Protein AF-A0A8J2K077-F1 (afdb_monomer)

Radius of gyration: 14.23 Å; Cα contacts (8 Å, 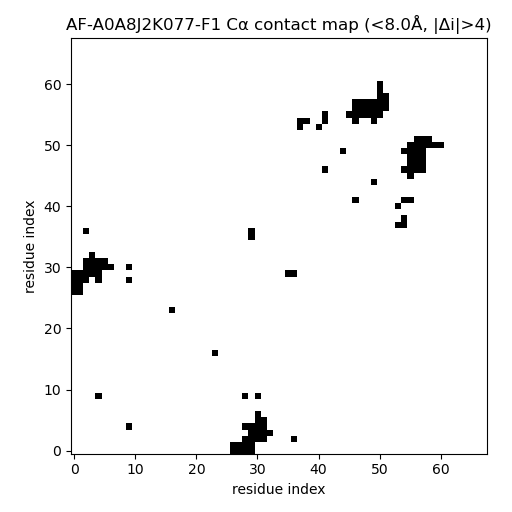|Δi|>4): 62; chains: 1; bounding box: 30×29×30 Å

Structure (mmCIF, N/CA/C/O backbone):
data_AF-A0A8J2K077-F1
#
_entry.id   AF-A0A8J2K077-F1
#
loop_
_atom_site.group_PDB
_atom_site.id
_atom_site.type_symbol
_atom_site.label_atom_id
_atom_site.label_alt_id
_atom_site.label_comp_id
_atom_site.label_asym_id
_atom_site.label_entity_id
_atom_site.label_seq_id
_atom_site.pdbx_PDB_ins_code
_atom_site.Cartn_x
_atom_site.Cartn_y
_atom_site.Cartn_z
_atom_site.occupancy
_atom_site.B_iso_or_equiv
_atom_site.auth_seq_id
_atom_site.auth_comp_id
_atom_site.auth_asym_id
_atom_site.auth_atom_id
_atom_site.pdbx_PDB_model_num
ATOM 1 N N . MET A 1 1 ? 0.894 -3.413 -6.261 1.00 69.12 1 MET A N 1
ATOM 2 C CA . MET A 1 1 ? 0.735 -2.361 -5.238 1.00 69.12 1 MET A CA 1
ATOM 3 C C . MET A 1 1 ? 1.897 -2.466 -4.268 1.00 69.12 1 MET A C 1
ATOM 5 O O . MET A 1 1 ? 2.114 -3.545 -3.729 1.00 69.12 1 MET A O 1
ATOM 9 N N . VAL A 1 2 ? 2.666 -1.395 -4.100 1.00 70.38 2 VAL A N 1
ATOM 10 C CA . VAL A 1 2 ? 3.803 -1.346 -3.171 1.00 70.38 2 VAL A CA 1
ATOM 11 C C . VAL A 1 2 ? 3.420 -0.412 -2.028 1.00 70.38 2 VAL A C 1
ATOM 13 O O . VAL A 1 2 ? 2.996 0.713 -2.269 1.00 70.38 2 VAL A O 1
ATOM 16 N N . ILE A 1 3 ? 3.521 -0.887 -0.792 1.00 73.81 3 ILE A N 1
ATOM 17 C CA . ILE A 1 3 ? 3.107 -0.169 0.422 1.00 73.81 3 ILE A CA 1
ATOM 18 C C . ILE A 1 3 ? 4.254 -0.158 1.425 1.00 73.81 3 ILE A C 1
ATOM 20 O O . ILE A 1 3 ? 5.107 -1.044 1.388 1.00 73.81 3 ILE A O 1
ATOM 24 N N . ASN A 1 4 ? 4.247 0.812 2.343 1.00 68.81 4 ASN A N 1
ATOM 25 C CA . ASN A 1 4 ? 5.321 1.006 3.321 1.00 68.81 4 ASN A CA 1
ATOM 26 C C . ASN A 1 4 ? 6.680 1.316 2.669 1.00 68.81 4 ASN A C 1
ATOM 28 O O . ASN A 1 4 ? 7.735 0.881 3.130 1.00 68.81 4 ASN A O 1
ATOM 32 N N . VAL A 1 5 ? 6.643 2.064 1.569 1.00 72.69 5 VAL A N 1
ATOM 33 C CA . VAL A 1 5 ? 7.847 2.525 0.885 1.00 72.69 5 VAL A CA 1
ATOM 34 C C . VAL A 1 5 ? 8.498 3.627 1.721 1.00 72.69 5 VAL A C 1
ATOM 36 O O . VAL A 1 5 ? 7.814 4.538 2.192 1.00 72.69 5 VAL A O 1
ATOM 39 N N . ASN A 1 6 ? 9.808 3.520 1.964 1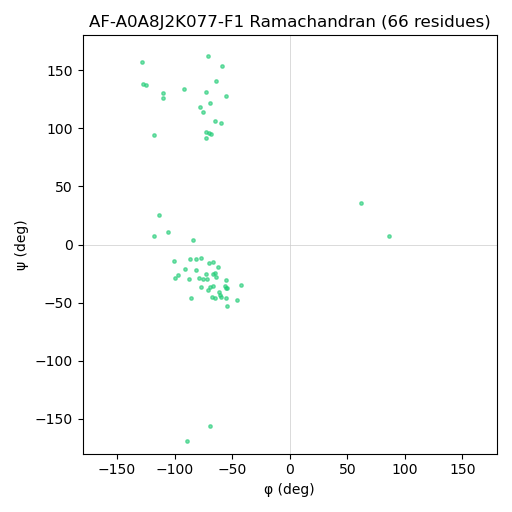.00 74.38 6 ASN A N 1
ATOM 40 C CA . ASN A 1 6 ? 10.539 4.542 2.709 1.00 74.38 6 ASN A CA 1
ATOM 41 C C . ASN A 1 6 ? 10.693 5.823 1.866 1.00 74.38 6 ASN A C 1
ATOM 43 O O . ASN A 1 6 ? 10.562 5.801 0.642 1.00 74.38 6 ASN A O 1
ATOM 47 N N . TYR A 1 7 ? 11.009 6.937 2.523 1.00 71.38 7 TYR A N 1
ATOM 48 C CA . TYR A 1 7 ? 11.119 8.246 1.873 1.00 71.38 7 TYR A CA 1
ATOM 49 C C . TYR A 1 7 ? 12.119 8.274 0.700 1.00 71.38 7 TYR A C 1
ATOM 51 O O . TYR A 1 7 ? 11.890 8.932 -0.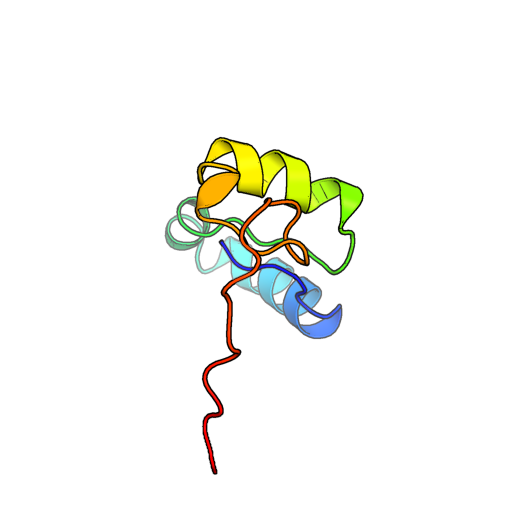314 1.00 71.38 7 TYR A O 1
ATOM 59 N N . VAL A 1 8 ? 13.224 7.530 0.807 1.00 75.75 8 VAL A N 1
ATOM 60 C CA . VAL A 1 8 ? 14.261 7.463 -0.236 1.00 75.75 8 VAL A CA 1
ATOM 61 C C . VAL A 1 8 ? 13.725 6.774 -1.485 1.00 75.75 8 VAL A C 1
ATOM 63 O O . VAL A 1 8 ? 13.900 7.271 -2.594 1.00 75.75 8 VAL A O 1
ATOM 66 N N . THR A 1 9 ? 13.032 5.652 -1.314 1.00 73.75 9 THR A N 1
ATOM 67 C CA . THR A 1 9 ? 12.412 4.919 -2.412 1.00 73.75 9 THR A CA 1
ATOM 68 C C . THR A 1 9 ? 11.240 5.703 -3.001 1.00 73.75 9 THR A C 1
ATOM 70 O O . THR A 1 9 ? 11.100 5.720 -4.215 1.00 73.75 9 THR A O 1
ATOM 73 N N . GLU A 1 10 ? 10.451 6.422 -2.197 1.00 72.12 10 GLU A N 1
ATOM 74 C CA . GLU A 1 10 ? 9.410 7.335 -2.699 1.00 72.12 10 GLU A CA 1
ATOM 75 C C . GLU A 1 10 ? 10.010 8.448 -3.575 1.00 72.12 10 GLU A C 1
ATOM 77 O O . GLU A 1 10 ? 9.524 8.723 -4.672 1.00 72.12 10 GLU A O 1
ATOM 82 N N . THR A 1 11 ? 11.126 9.030 -3.135 1.00 75.88 11 THR A N 1
ATOM 83 C CA . THR A 1 11 ? 11.858 10.062 -3.882 1.00 75.88 11 THR A CA 1
ATOM 84 C C . THR A 1 11 ? 12.432 9.511 -5.189 1.00 75.88 11 THR A C 1
ATOM 86 O O . THR A 1 11 ? 12.252 10.115 -6.245 1.00 75.88 11 THR A O 1
ATOM 89 N N . LEU A 1 12 ? 13.069 8.337 -5.148 1.00 76.06 12 LEU A N 1
ATOM 90 C CA . LEU A 1 12 ? 13.581 7.642 -6.334 1.00 76.06 12 LEU A CA 1
ATOM 91 C C . LEU A 1 12 ? 12.465 7.322 -7.329 1.00 76.06 12 LEU A C 1
ATOM 93 O O . LEU A 1 12 ? 12.623 7.590 -8.516 1.00 76.06 12 LEU A O 1
ATOM 97 N N . MET A 1 13 ? 11.330 6.813 -6.848 1.00 73.12 13 MET A N 1
ATOM 98 C CA . MET A 1 13 ? 10.162 6.506 -7.676 1.00 73.12 13 MET A CA 1
ATOM 99 C C . MET A 1 13 ? 9.614 7.764 -8.360 1.00 73.12 13 MET A C 1
ATOM 101 O O . MET A 1 13 ? 9.306 7.727 -9.548 1.00 73.12 13 MET A O 1
ATOM 105 N N . ASN A 1 14 ? 9.563 8.897 -7.654 1.00 74.88 14 ASN A N 1
ATOM 106 C CA . ASN A 1 14 ? 9.160 10.178 -8.238 1.00 74.88 14 ASN A CA 1
ATOM 107 C C . ASN A 1 14 ? 10.155 10.699 -9.289 1.00 74.88 14 ASN A C 1
ATOM 109 O O . ASN A 1 14 ? 9.728 11.269 -10.291 1.00 74.88 14 ASN A O 1
ATOM 113 N N . LEU A 1 15 ? 11.459 10.475 -9.099 1.00 78.94 15 LEU A N 1
ATOM 114 C CA . LEU A 1 15 ? 12.507 10.870 -10.050 1.00 78.94 15 LEU A CA 1
ATOM 115 C C . LEU A 1 15 ? 12.495 10.029 -11.333 1.00 78.94 15 LEU A C 1
ATOM 117 O O . LEU A 1 15 ? 12.692 10.567 -12.419 1.00 78.94 15 LEU A O 1
ATOM 121 N N . ILE A 1 16 ? 12.253 8.719 -11.226 1.00 76.56 16 ILE A N 1
ATOM 122 C CA . ILE A 1 16 ? 12.232 7.806 -12.384 1.00 76.56 16 ILE A CA 1
ATOM 123 C C . ILE A 1 16 ? 10.864 7.736 -13.074 1.00 76.56 16 ILE A C 1
ATOM 125 O O . ILE A 1 16 ? 10.772 7.227 -14.191 1.00 76.56 16 ILE A O 1
ATOM 129 N N . ARG A 1 17 ? 9.806 8.268 -12.447 1.00 70.19 17 ARG 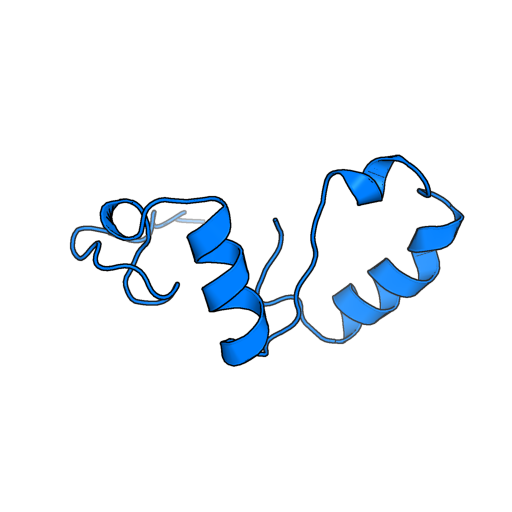A N 1
ATOM 130 C CA . ARG A 1 17 ? 8.442 8.343 -12.991 1.00 70.19 17 ARG A CA 1
ATOM 131 C C . ARG A 1 17 ? 8.368 8.828 -14.452 1.00 70.19 17 ARG A C 1
ATOM 133 O O . ARG A 1 17 ? 7.686 8.161 -15.225 1.00 70.19 17 ARG A O 1
ATOM 140 N N . PRO A 1 18 ? 9.036 9.922 -14.874 1.00 73.06 18 PRO A N 1
ATOM 141 C CA . PRO A 1 18 ? 9.004 10.363 -16.274 1.00 73.06 18 PRO A CA 1
ATOM 142 C C . PRO A 1 18 ? 9.693 9.398 -17.251 1.00 73.06 18 PRO A C 1
ATOM 144 O O . PRO A 1 18 ? 9.331 9.368 -18.421 1.00 73.06 18 PRO A O 1
ATOM 147 N N . ILE A 1 19 ? 10.657 8.596 -16.791 1.00 74.81 19 ILE A N 1
ATOM 148 C CA . ILE A 1 19 ? 11.403 7.642 -17.629 1.00 74.81 19 ILE A CA 1
ATOM 149 C C . ILE A 1 19 ? 10.571 6.369 -17.879 1.00 74.81 19 ILE A C 1
ATOM 151 O O . ILE A 1 19 ? 10.700 5.729 -18.917 1.00 74.81 19 ILE A O 1
ATOM 155 N N . TRP A 1 20 ? 9.686 6.020 -16.944 1.00 68.12 20 TRP A N 1
ATOM 156 C CA . TRP A 1 20 ? 8.925 4.764 -16.923 1.00 68.12 20 TRP A CA 1
ATOM 157 C C . TRP A 1 20 ? 7.413 4.970 -17.120 1.00 68.12 20 TRP A C 1
ATOM 159 O O . TRP A 1 20 ? 6.618 4.151 -16.657 1.00 68.12 20 TRP A O 1
ATOM 169 N N . GLY A 1 21 ? 7.026 6.067 -17.781 1.00 62.12 21 GLY A N 1
ATOM 170 C CA . GLY A 1 21 ? 5.682 6.668 -17.781 1.00 62.12 21 GLY A CA 1
ATOM 171 C C . GLY A 1 21 ? 4.478 5.721 -17.884 1.00 62.12 21 GLY A C 1
ATOM 172 O O . GLY A 1 21 ? 3.482 5.967 -17.207 1.00 62.12 21 GLY A O 1
ATOM 173 N N . ASP A 1 22 ? 4.575 4.618 -18.630 1.00 61.25 22 ASP A N 1
ATOM 174 C CA . ASP A 1 22 ? 3.470 3.658 -18.785 1.00 61.25 22 ASP A CA 1
ATOM 175 C C . ASP A 1 22 ? 3.543 2.444 -17.846 1.00 61.25 22 ASP A C 1
ATOM 177 O O . ASP A 1 22 ? 2.512 1.890 -17.464 1.00 61.25 22 ASP A O 1
ATOM 181 N N . LEU A 1 23 ? 4.738 2.049 -17.397 1.00 58.12 23 LEU A N 1
ATOM 182 C CA . LEU A 1 23 ? 4.923 0.882 -16.523 1.00 58.12 23 LEU A CA 1
ATOM 183 C C . LEU A 1 23 ? 4.409 1.142 -15.097 1.00 58.12 23 LEU A C 1
ATOM 185 O O . LEU A 1 23 ? 3.927 0.228 -14.426 1.00 58.12 23 LEU A O 1
ATOM 189 N N . PHE A 1 24 ? 4.453 2.399 -14.643 1.00 57.62 24 PHE A N 1
ATOM 190 C CA . PHE A 1 24 ? 3.960 2.791 -13.318 1.00 57.62 24 PHE A CA 1
ATOM 191 C C . PHE A 1 24 ? 2.448 3.004 -13.236 1.00 57.62 24 PHE A C 1
ATOM 193 O O . PHE A 1 24 ? 1.920 2.998 -12.126 1.00 57.62 24 PHE A O 1
ATOM 200 N N . ASN A 1 25 ? 1.722 3.080 -14.358 1.00 56.56 25 ASN A N 1
ATOM 201 C CA . ASN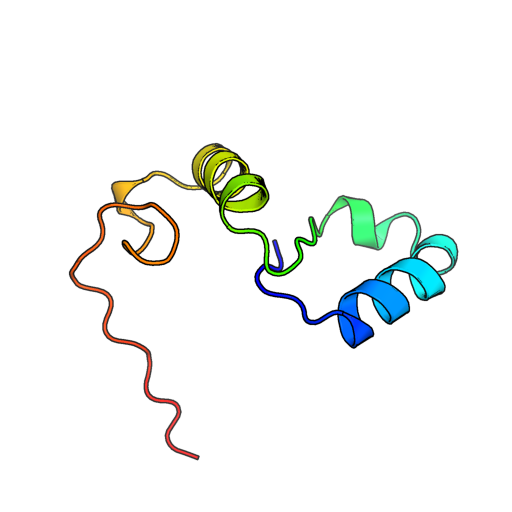 A 1 25 ? 0.253 3.025 -14.313 1.00 56.56 25 ASN A CA 1
ATOM 202 C C . ASN A 1 25 ? -0.257 1.683 -13.752 1.00 56.56 25 ASN A C 1
ATOM 204 O O . ASN A 1 25 ? -1.387 1.593 -13.283 1.00 56.56 25 ASN A O 1
ATOM 208 N N . ILE A 1 26 ? 0.590 0.650 -13.755 1.00 59.28 26 ILE A N 1
ATOM 209 C CA . ILE A 1 26 ? 0.276 -0.696 -13.265 1.00 59.28 26 ILE A CA 1
ATOM 210 C C . ILE A 1 26 ? 0.627 -0.845 -11.768 1.00 59.28 26 ILE A C 1
ATOM 212 O O . ILE A 1 26 ? 0.095 -1.713 -11.070 1.00 59.28 26 ILE A O 1
ATOM 216 N N . ALA A 1 27 ? 1.514 0.005 -11.237 1.00 64.19 27 ALA A N 1
ATOM 217 C CA . ALA A 1 27 ? 2.049 -0.110 -9.884 1.00 64.19 27 ALA A CA 1
ATOM 218 C C . ALA A 1 27 ? 1.684 1.105 -9.024 1.00 64.19 27 ALA A C 1
ATOM 220 O O . ALA A 1 27 ? 2.405 2.097 -8.972 1.00 64.19 27 ALA A O 1
ATOM 221 N N . GLU A 1 28 ? 0.591 0.997 -8.267 1.00 71.75 28 GLU A N 1
ATOM 222 C CA . GLU A 1 28 ? 0.286 1.982 -7.230 1.00 71.75 28 GLU A CA 1
ATOM 223 C C . GLU A 1 28 ? 1.292 1.878 -6.070 1.00 71.75 28 GLU A C 1
ATOM 225 O O . GLU A 1 28 ? 1.432 0.811 -5.454 1.00 71.75 28 GLU A O 1
ATOM 230 N N . ILE A 1 29 ? 1.985 2.982 -5.782 1.00 72.06 29 ILE A N 1
ATOM 231 C CA . ILE A 1 29 ? 2.988 3.096 -4.719 1.00 72.06 29 ILE A CA 1
ATOM 232 C C . ILE A 1 29 ? 2.452 3.989 -3.610 1.00 72.06 29 ILE A C 1
ATOM 234 O O . ILE A 1 29 ? 2.004 5.108 -3.858 1.00 72.06 29 ILE A O 1
ATOM 238 N N . TYR A 1 30 ? 2.552 3.504 -2.378 1.00 74.12 30 TYR A N 1
ATOM 239 C CA . TYR A 1 30 ? 2.172 4.235 -1.183 1.00 74.12 30 TYR A CA 1
ATOM 240 C C . TYR A 1 30 ? 3.311 4.251 -0.169 1.00 74.12 30 TYR A C 1
ATOM 242 O O . TYR A 1 30 ? 3.956 3.230 0.089 1.00 74.12 30 TYR A O 1
ATOM 250 N N . GLY A 1 31 ? 3.516 5.415 0.447 1.00 72.19 31 GLY A N 1
ATOM 251 C CA . GLY A 1 31 ? 4.449 5.580 1.556 1.00 72.19 31 GLY A CA 1
ATOM 252 C C . GLY A 1 31 ? 3.991 4.874 2.839 1.00 72.19 31 GLY A C 1
ATOM 253 O O . GLY A 1 31 ? 3.188 3.936 2.843 1.00 72.19 31 GLY A O 1
ATOM 254 N N . THR A 1 32 ? 4.487 5.347 3.976 1.00 77.25 32 THR A N 1
ATOM 255 C CA . THR A 1 32 ? 4.239 4.741 5.296 1.00 77.25 32 THR A CA 1
ATOM 256 C C . THR A 1 32 ? 2.852 5.051 5.876 1.00 77.25 32 THR A C 1
ATOM 258 O O . THR A 1 32 ? 2.427 4.408 6.839 1.00 77.25 32 THR A O 1
ATOM 261 N N . ASN A 1 33 ? 2.104 5.994 5.289 1.00 80.56 33 ASN A N 1
ATOM 262 C CA . ASN A 1 33 ? 0.817 6.439 5.823 1.00 80.56 33 ASN A CA 1
ATOM 263 C C . ASN A 1 33 ? -0.301 5.399 5.624 1.00 80.56 33 ASN A C 1
ATOM 265 O O . ASN A 1 33 ? -0.970 5.353 4.587 1.00 80.56 33 ASN A O 1
ATOM 269 N N . LYS A 1 34 ? -0.539 4.609 6.676 1.00 79.00 34 LYS A N 1
ATOM 270 C CA . LYS A 1 34 ? -1.553 3.547 6.722 1.00 79.00 34 LYS A CA 1
ATOM 271 C C . LYS A 1 34 ? -2.964 4.025 6.394 1.00 79.00 34 LYS A C 1
ATOM 273 O O . LYS A 1 34 ? -3.695 3.316 5.710 1.00 79.00 34 LYS A O 1
ATOM 278 N N . ALA A 1 35 ? -3.336 5.228 6.827 1.00 81.12 35 ALA A N 1
ATOM 279 C CA . ALA A 1 35 ? -4.677 5.762 6.601 1.00 81.12 35 ALA A CA 1
ATOM 280 C C . ALA A 1 35 ? -4.975 5.995 5.109 1.00 81.12 35 ALA A C 1
ATOM 282 O O . ALA A 1 35 ? -6.134 5.959 4.704 1.00 81.12 35 ALA A O 1
ATOM 283 N N . VAL A 1 36 ? -3.938 6.195 4.287 1.00 80.62 36 VAL A N 1
ATOM 284 C CA . VAL A 1 36 ? -4.079 6.426 2.843 1.00 80.62 36 VAL A CA 1
ATOM 285 C C . VAL A 1 36 ? -4.143 5.111 2.073 1.00 80.62 36 VAL A C 1
ATOM 287 O O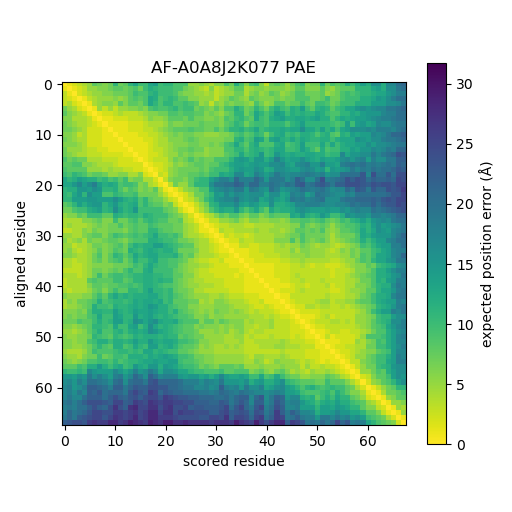 . VAL A 1 36 ? -4.997 4.954 1.199 1.00 80.62 36 VAL A O 1
ATOM 290 N N . TRP A 1 37 ? -3.254 4.161 2.376 1.00 82.50 37 TRP A N 1
ATOM 291 C CA . TRP A 1 37 ? -3.138 2.948 1.566 1.00 82.50 37 TRP A CA 1
ATOM 292 C C . TRP A 1 37 ? -4.076 1.821 1.989 1.00 82.50 37 TRP A C 1
ATOM 2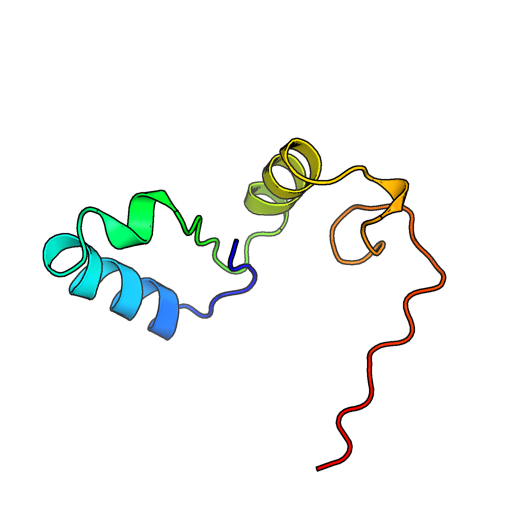94 O O . TRP A 1 37 ? -4.516 1.091 1.111 1.00 82.50 37 TRP A O 1
ATOM 304 N N . ILE A 1 38 ? -4.465 1.698 3.267 1.00 83.69 38 ILE A N 1
ATOM 305 C CA . ILE A 1 38 ? -5.428 0.672 3.723 1.00 83.69 38 ILE A CA 1
ATOM 306 C C . ILE A 1 38 ? -6.752 0.714 2.937 1.00 83.69 38 ILE A C 1
ATOM 308 O O . ILE A 1 38 ? -7.144 -0.320 2.394 1.00 83.69 38 ILE A O 1
ATOM 312 N N . PRO A 1 39 ? -7.456 1.860 2.817 1.00 85.88 39 PRO A N 1
ATOM 313 C CA . PRO A 1 39 ? -8.731 1.892 2.102 1.00 85.88 39 PRO A CA 1
ATOM 314 C C . PRO A 1 39 ? -8.578 1.572 0.613 1.00 85.88 39 PRO A C 1
ATOM 316 O O . PRO A 1 39 ? -9.506 1.046 0.008 1.00 85.88 39 PRO A O 1
ATOM 319 N N . ARG A 1 40 ? -7.417 1.853 0.012 1.00 83.44 40 ARG A N 1
ATOM 320 C CA . ARG A 1 40 ? -7.138 1.475 -1.377 1.00 83.44 40 ARG A CA 1
ATOM 321 C C . ARG A 1 40 ? -6.791 -0.005 -1.509 1.00 83.44 40 ARG A C 1
ATOM 323 O O . ARG A 1 40 ? -7.263 -0.647 -2.437 1.00 83.44 40 ARG A O 1
ATOM 330 N N . LEU A 1 41 ? -6.071 -0.571 -0.541 1.00 83.12 41 LEU A N 1
ATOM 331 C CA . LEU A 1 41 ? -5.814 -2.008 -0.440 1.00 83.12 41 LEU A CA 1
ATOM 332 C C . LEU A 1 41 ? -7.130 -2.798 -0.432 1.00 83.12 41 LEU A C 1
ATOM 334 O O . LEU A 1 41 ? -7.300 -3.748 -1.190 1.00 83.12 41 LEU A O 1
ATOM 338 N N . LEU A 1 42 ? -8.088 -2.336 0.375 1.00 83.88 42 LEU A N 1
ATOM 339 C CA . LEU A 1 42 ? -9.413 -2.939 0.521 1.00 83.88 42 LEU A CA 1
ATOM 340 C C . LEU A 1 42 ? -10.315 -2.768 -0.714 1.00 83.88 42 LEU A C 1
ATOM 342 O O . LEU A 1 42 ? -11.311 -3.477 -0.825 1.00 83.88 42 LEU A O 1
ATOM 346 N N . LYS A 1 43 ? -9.989 -1.861 -1.649 1.00 85.44 43 LYS A N 1
ATOM 347 C CA . LYS A 1 43 ? -10.683 -1.776 -2.948 1.00 85.44 43 LYS A CA 1
ATOM 348 C C . LYS A 1 43 ? -10.270 -2.892 -3.905 1.00 85.44 43 LYS A C 1
ATOM 350 O O . LYS A 1 43 ? -11.068 -3.274 -4.752 1.00 85.44 43 LYS A O 1
ATOM 355 N N . HIS A 1 44 ? -9.037 -3.383 -3.792 1.00 82.94 44 HIS A N 1
ATOM 356 C CA . HIS A 1 44 ? -8.493 -4.400 -4.695 1.00 82.94 44 HIS A CA 1
ATOM 357 C C . HIS A 1 44 ? -8.547 -5.811 -4.111 1.00 82.94 44 HIS A C 1
ATOM 359 O O . HIS A 1 44 ? -8.655 -6.773 -4.867 1.00 82.94 44 HIS A O 1
ATOM 365 N N . PHE A 1 45 ? -8.486 -5.942 -2.785 1.00 82.50 45 PHE A N 1
ATOM 366 C CA . PHE A 1 45 ? -8.462 -7.232 -2.107 1.00 82.50 45 PHE A CA 1
ATOM 367 C C . PHE A 1 45 ? -9.586 -7.336 -1.071 1.00 82.50 45 PHE A C 1
ATOM 369 O O . PHE A 1 45 ? -9.797 -6.399 -0.295 1.00 82.50 45 PHE A O 1
ATOM 376 N N . PRO A 1 46 ? -10.286 -8.484 -0.995 1.00 82.31 46 PRO A N 1
ATOM 377 C CA . PRO A 1 46 ? -11.297 -8.700 0.025 1.00 82.31 46 PRO A CA 1
ATOM 378 C C . PRO A 1 46 ? -10.657 -8.710 1.413 1.00 82.31 46 PRO A C 1
ATOM 380 O O . PRO A 1 46 ? -9.584 -9.284 1.626 1.00 82.31 46 PRO A O 1
ATOM 383 N N . ARG A 1 47 ? -11.354 -8.110 2.380 1.00 79.88 47 ARG A N 1
ATOM 384 C CA . ARG A 1 47 ? -10.883 -7.914 3.758 1.00 79.88 47 ARG A CA 1
ATOM 385 C C . ARG A 1 47 ? -10.463 -9.218 4.447 1.00 79.88 47 ARG A C 1
ATOM 387 O O . ARG A 1 47 ? -9.554 -9.217 5.266 1.00 79.88 47 ARG A O 1
ATOM 394 N N . GLU A 1 48 ? -11.094 -10.328 4.086 1.00 81.31 48 GLU A N 1
ATOM 395 C CA . GLU A 1 48 ? -10.835 -11.673 4.617 1.00 81.31 48 GLU A CA 1
ATOM 396 C C . GLU A 1 48 ? -9.522 -12.286 4.115 1.00 81.31 48 GLU A C 1
ATOM 398 O O . GLU A 1 48 ? -8.923 -13.113 4.794 1.00 81.31 48 GLU A O 1
ATOM 403 N N . SER A 1 49 ? -9.042 -11.864 2.942 1.00 81.06 49 SER A N 1
ATOM 404 C CA . SER A 1 49 ? -7.754 -12.312 2.393 1.00 81.06 49 SER A CA 1
ATOM 405 C C . SER A 1 49 ? -6.565 -11.552 2.978 1.00 81.06 49 SER A C 1
ATOM 407 O O . SER A 1 49 ? -5.431 -12.041 2.953 1.00 81.06 49 SER A O 1
ATOM 409 N N . LEU A 1 50 ? -6.832 -10.359 3.514 1.00 82.06 50 LEU A N 1
ATOM 410 C CA . LEU A 1 50 ? -5.822 -9.439 3.995 1.00 82.06 50 LEU A CA 1
ATOM 411 C C . LEU A 1 50 ? -5.543 -9.649 5.487 1.00 82.06 50 LEU A C 1
ATOM 413 O O . LEU A 1 50 ? -6.473 -9.727 6.291 1.00 82.06 50 LEU A O 1
ATOM 417 N N . PRO A 1 51 ? -4.268 -9.696 5.886 1.00 81.88 51 PRO A N 1
ATOM 418 C CA . PRO A 1 51 ? -3.888 -9.675 7.290 1.00 81.88 51 PRO A CA 1
ATOM 419 C C . PRO A 1 51 ? -4.379 -8.432 8.045 1.00 81.88 51 PRO A C 1
ATOM 421 O O . PRO A 1 51 ? -4.503 -7.352 7.462 1.00 81.88 51 PRO A O 1
ATOM 424 N N . GLU A 1 52 ? 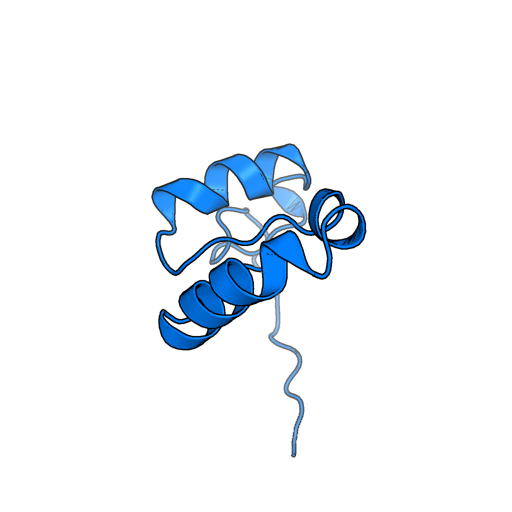-4.562 -8.550 9.364 1.00 81.75 52 GLU A N 1
ATOM 425 C CA . GLU A 1 52 ? -4.960 -7.417 10.228 1.00 81.75 52 GLU A CA 1
ATOM 426 C C . GLU A 1 52 ? -4.024 -6.205 10.110 1.00 81.75 52 GLU A C 1
ATOM 428 O O . GLU A 1 52 ? -4.476 -5.062 10.059 1.00 81.75 52 GLU A O 1
ATOM 433 N N . TRP A 1 53 ? -2.716 -6.432 9.973 1.00 78.31 53 TRP A N 1
ATOM 434 C CA . TRP A 1 53 ? -1.720 -5.363 9.826 1.00 78.31 53 TRP A CA 1
ATOM 435 C C . TRP A 1 53 ? -1.849 -4.565 8.517 1.00 78.31 53 TRP A C 1
ATOM 437 O O . TRP A 1 53 ? -1.317 -3.457 8.418 1.00 78.31 53 TRP A O 1
ATOM 447 N N . TYR A 1 54 ? -2.606 -5.095 7.556 1.00 82.44 54 TYR A N 1
ATOM 448 C CA . TYR A 1 54 ? -2.970 -4.457 6.296 1.00 82.44 54 TYR A CA 1
ATOM 449 C C . TYR A 1 54 ? -4.432 -3.970 6.255 1.00 82.44 54 TYR A C 1
ATOM 451 O O . TYR A 1 54 ? -4.919 -3.562 5.202 1.00 82.44 54 TYR A O 1
ATOM 459 N N . GLY A 1 55 ? -5.130 -3.972 7.397 1.00 79.25 55 GLY A N 1
ATOM 460 C CA . GLY A 1 55 ? -6.524 -3.533 7.525 1.00 79.25 55 GLY A CA 1
ATOM 461 C C . GLY A 1 55 ? -7.568 -4.612 7.224 1.00 79.25 55 GLY A C 1
ATOM 462 O O . GLY A 1 55 ? -8.763 -4.308 7.175 1.00 79.25 55 GLY A O 1
ATOM 463 N N . GLY A 1 56 ? -7.136 -5.858 7.021 1.00 83.38 56 GLY A N 1
ATOM 464 C CA . GLY A 1 56 ? -8.020 -7.003 6.843 1.00 83.38 56 GLY A CA 1
ATOM 465 C C . GLY A 1 56 ? -8.406 -7.701 8.150 1.00 83.38 56 GLY A C 1
ATOM 466 O O . GLY A 1 56 ? -8.164 -7.181 9.235 1.00 83.38 56 GLY A O 1
ATOM 467 N N . ASN A 1 57 ? -9.018 -8.880 8.042 1.00 83.75 57 ASN A N 1
ATOM 468 C CA . ASN A 1 57 ? -9.476 -9.690 9.181 1.00 83.75 57 ASN A CA 1
ATOM 469 C C . ASN A 1 57 ? -8.778 -11.062 9.242 1.00 83.75 57 ASN A C 1
ATOM 471 O O . ASN A 1 57 ? -9.154 -11.920 10.043 1.00 83.75 57 ASN A O 1
ATOM 475 N N . ARG A 1 58 ? -7.778 -11.293 8.384 1.00 75.81 58 ARG A N 1
ATOM 476 C CA . ARG A 1 58 ? -7.060 -12.562 8.302 1.00 75.81 58 ARG A CA 1
ATOM 477 C C . ARG A 1 58 ? -6.085 -12.705 9.473 1.00 75.81 58 ARG A C 1
ATOM 479 O O . ARG A 1 58 ? -5.110 -11.957 9.570 1.00 75.81 58 ARG A O 1
ATOM 486 N N . LYS A 1 59 ? -6.348 -13.672 10.355 1.00 67.81 59 LYS A N 1
ATOM 487 C CA . LYS A 1 59 ? -5.580 -13.925 11.593 1.00 67.81 59 LYS A CA 1
ATOM 488 C C . LYS A 1 59 ? -4.588 -15.086 11.484 1.00 67.81 59 LYS A C 1
ATOM 490 O O . LYS A 1 59 ? -3.699 -15.213 12.316 1.00 67.81 59 LYS A O 1
ATOM 495 N N . ASP A 1 60 ? -4.709 -15.914 10.451 1.00 67.50 60 ASP A N 1
ATOM 496 C CA . ASP A 1 60 ? -3.870 -17.092 10.187 1.00 67.50 60 ASP A CA 1
ATOM 497 C C . ASP A 1 60 ? -2.555 -16.763 9.461 1.00 67.50 60 ASP A C 1
ATOM 499 O O . ASP A 1 60 ? -1.792 -17.672 9.127 1.00 67.50 60 ASP A O 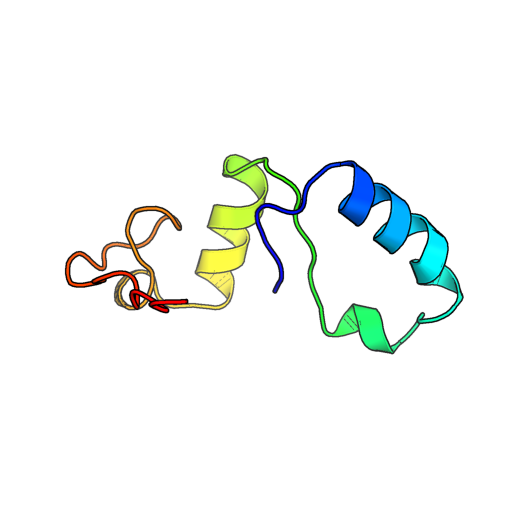1
ATOM 503 N N . TYR A 1 61 ? -2.259 -15.482 9.214 1.00 61.75 61 TYR A N 1
ATOM 504 C CA . TYR A 1 61 ? -1.042 -15.093 8.509 1.00 61.75 61 TYR A CA 1
ATOM 505 C C . TYR A 1 61 ? 0.198 -15.347 9.375 1.00 61.75 61 TYR A C 1
ATOM 507 O O . TYR A 1 61 ? 0.598 -14.519 10.193 1.00 61.75 61 TYR A O 1
ATOM 515 N N . LYS A 1 62 ? 0.838 -16.499 9.167 1.00 58.03 62 LYS A N 1
ATOM 516 C CA . LYS A 1 62 ? 2.207 -16.739 9.620 1.00 58.03 62 LYS A CA 1
ATOM 517 C C . LYS A 1 62 ? 3.135 -16.038 8.626 1.00 58.03 62 LYS A C 1
ATOM 519 O O . LYS A 1 62 ? 3.097 -16.396 7.447 1.00 58.03 62 LYS A O 1
ATOM 524 N N . PRO A 1 63 ? 3.943 -15.045 9.042 1.00 55.78 63 PRO A N 1
ATOM 525 C CA . PRO A 1 63 ? 4.937 -14.474 8.148 1.00 55.78 63 PRO A CA 1
ATOM 526 C C . PRO A 1 63 ? 5.819 -15.613 7.641 1.00 55.78 63 PRO A C 1
ATOM 528 O O . PRO A 1 63 ? 6.314 -16.416 8.435 1.00 55.78 63 PRO A O 1
ATOM 531 N N . VAL A 1 64 ? 5.970 -15.713 6.320 1.00 55.19 64 VAL A N 1
ATOM 532 C CA . VAL A 1 64 ? 6.928 -16.638 5.714 1.00 55.19 64 VAL A CA 1
ATOM 533 C C . VAL A 1 64 ? 8.297 -16.234 6.255 1.00 55.19 64 VAL A C 1
ATOM 535 O O . VAL A 1 64 ? 8.828 -15.189 5.886 1.00 55.19 64 VAL A O 1
ATOM 538 N N . GLN A 1 65 ? 8.832 -17.008 7.203 1.00 42.91 65 GLN A N 1
ATOM 539 C CA . GLN A 1 65 ? 10.199 -16.831 7.673 1.00 42.91 65 GLN A CA 1
ATOM 540 C C . GLN A 1 65 ? 11.114 -17.235 6.522 1.00 42.91 65 GLN A C 1
ATOM 542 O O . GLN A 1 65 ? 11.397 -18.416 6.331 1.00 42.91 65 GLN A O 1
ATOM 547 N N . ILE A 1 66 ? 11.557 -16.259 5.736 1.00 49.31 66 ILE A N 1
ATOM 548 C CA . ILE A 1 66 ? 12.678 -16.456 4.827 1.00 49.31 66 ILE A CA 1
ATOM 549 C C . ILE A 1 66 ? 13.909 -16.521 5.735 1.00 49.31 66 ILE A C 1
ATOM 551 O O . ILE A 1 66 ? 14.438 -15.492 6.149 1.00 49.31 66 ILE A O 1
ATOM 555 N N . ARG A 1 67 ? 14.281 -17.735 6.156 1.00 36.31 67 ARG A N 1
ATOM 556 C CA . ARG A 1 67 ? 15.568 -17.985 6.810 1.00 36.31 67 ARG A CA 1
ATOM 557 C C . ARG A 1 67 ? 16.652 -17.691 5.772 1.00 36.31 67 ARG A C 1
ATOM 559 O O . ARG A 1 67 ? 16.767 -18.439 4.803 1.00 36.31 67 ARG A O 1
ATOM 566 N N . GLY A 1 68 ? 17.337 -16.564 5.950 1.00 39.12 68 GLY A N 1
ATOM 567 C CA . GLY A 1 68 ? 18.629 -16.296 5.321 1.00 39.12 68 GLY A CA 1
ATOM 568 C C . GLY A 1 68 ? 19.734 -17.085 6.001 1.00 39.12 68 GLY A C 1
ATOM 569 O O . GLY A 1 68 ? 19.557 -17.419 7.197 1.00 39.12 68 GLY A O 1
#

Organism: NCBI:txid39272

Foldseek 3Di:
DAEQDEPVVVVVCVVCCVVCVPVCVVPDHYHHDLVPVLVVVCVVDPLCVDDVVSVHDPPPDDPPPPDD

Mean predicted aligned error: 9.88 Å

Solvent-accessible surface area (backbone atoms only — not comparable to full-atom values): 4240 Å² total; per-residue (Å²): 109,48,68,64,39,51,73,68,57,51,51,50,51,63,69,45,40,81,82,42,63,70,68,50,78,74,45,57,74,34,51,70,57,57,86,66,44,33,67,54,48,54,72,77,39,60,46,68,80,29,39,51,96,60,72,22,70,26,80,82,74,70,78,82,78,78,83,124

Secondary structure (DSSP, 8-state):
-B-S--HHHHHHHHHHTTTTTTGGGG--B--S-HHHHHHHHHHHS-TTTSBGGGTS-B----------

Sequence (68 aa):
MVINVNYVTETLMNLIRPIWGDLFNIAEIYGTNKAVWIPRLLKHFPRESLPEWYGGNRKDYKPVQIRG

pLDDT: mean 72.23, std 11.2, range [36.31, 85.88]